Protein AF-A0AA91EHA7-F1 (afdb_monomer)

Mean predicted aligned error: 13.98 Å

Radius of gyration: 26.9 Å; Cα contacts (8 Å, |Δi|>4): 39; chains: 1; bounding box: 54×23×78 Å

Solvent-accessible surface area (backbone atoms only — not comparable to full-atom values): 7317 Å² total; per-residue (Å²): 144,79,61,87,81,44,99,66,72,58,66,68,61,52,48,55,51,51,53,52,52,52,52,53,51,54,52,49,51,54,52,51,52,51,50,55,51,50,24,65,73,70,76,48,59,89,69,29,85,93,36,68,70,56,24,53,53,50,51,53,50,52,53,51,51,52,53,52,49,56,52,50,53,52,49,52,54,52,52,51,52,52,53,50,54,52,52,51,51,51,50,51,52,55,52,52,74,71,61,23,75,39,73,42,101,83,77,49,75,45,77,52,83,73,89,78,86,77,86,77,82,131

pLDDT: mean 76.2, std 18.35, range [37.97, 95.44]

Sequence (122 aa):
MSQLGRPQINPVSLQIISDTKSRLLSTLGYYDEIRTKEERRLGLVAPYEGHAAFSRTWKSIIERVASSNALNEHIATLLNMHLKKNNDLKKMMNQVGGISATYGQDGTSRDAASGKIYNISI

Organism: NCBI:txid1354268

Secondary structure (DSSP, 8-state):
--STTSSS--HHHHHHHHHHHHHHHHHHHHHHHHHHHHHHHHT--TT-TT-HHHHHHHHHHHHHHHHHHHHHHHHHHHHHHHHHHHHHHHHHHHHHHH--EEEPTTS-EEE-----------

Foldseek 3Di:
DPQLPDLDRDVVVVVVVVVVVVVVVVVVVVVVVVVVVVCVVVVHDPCRPVDPVSVVVSVVVVVVVVVVVVVVVVVVVSVVVSVVVVVVVVVVVVVLQVPQFDQDPVRDTDRDDDDDDDDDDD

InterPro domains:
  IPR036679 FlgN-like superfamily [SSF140566] (13-93)

Structure (mmCIF, N/CA/C/O backbone):
data_AF-A0AA91EHA7-F1
#
_entry.id   AF-A0AA91EHA7-F1
#
loop_
_atom_site.group_PDB
_atom_site.id
_atom_site.type_symbol
_atom_site.label_atom_id
_atom_site.label_alt_id
_atom_site.label_comp_id
_atom_site.label_asym_id
_atom_site.label_entity_id
_atom_site.label_seq_id
_atom_site.pdbx_PDB_ins_code
_atom_site.Cartn_x
_atom_site.Cartn_y
_atom_site.Cartn_z
_atom_site.occupancy
_atom_site.B_iso_or_equiv
_atom_site.auth_seq_id
_atom_site.auth_comp_id
_atom_site.auth_asym_id
_atom_site.auth_atom_id
_atom_site.pdbx_PDB_model_num
ATOM 1 N N . MET A 1 1 ? -4.069 -6.312 -15.223 1.00 41.12 1 MET A N 1
ATOM 2 C CA . MET A 1 1 ? -2.626 -6.235 -14.893 1.00 41.12 1 MET A CA 1
ATOM 3 C C . MET A 1 1 ? -1.747 -6.557 -16.117 1.00 41.12 1 MET A C 1
ATOM 5 O O . MET A 1 1 ? -0.990 -7.512 -16.079 1.00 41.12 1 MET A O 1
ATOM 9 N N . SER A 1 2 ? -1.816 -5.804 -17.224 1.00 53.75 2 SER A N 1
ATOM 10 C CA . SER A 1 2 ? -1.095 -6.194 -18.464 1.00 53.75 2 SER A CA 1
ATOM 11 C C . SER A 1 2 ? -0.513 -5.029 -19.282 1.00 53.75 2 SER A C 1
ATOM 13 O O . SER A 1 2 ? -0.304 -5.148 -20.486 1.00 53.75 2 SER A O 1
ATOM 15 N N . GLN A 1 3 ? -0.228 -3.896 -18.633 1.00 46.84 3 GLN A N 1
ATOM 16 C CA . GLN A 1 3 ? 0.410 -2.732 -19.275 1.00 46.84 3 GLN A CA 1
ATOM 17 C C . GLN A 1 3 ? 1.918 -2.636 -18.970 1.00 46.84 3 GLN A C 1
ATOM 19 O O . GLN A 1 3 ? 2.662 -2.072 -19.760 1.00 46.84 3 GLN A O 1
ATOM 24 N N . LEU A 1 4 ? 2.383 -3.230 -17.862 1.00 49.66 4 LEU A N 1
ATOM 25 C CA . LEU A 1 4 ? 3.789 -3.190 -17.421 1.00 49.66 4 LEU A CA 1
ATOM 26 C C . LEU A 1 4 ? 4.689 -4.236 -18.103 1.00 49.66 4 LEU A C 1
ATOM 28 O O . LEU A 1 4 ? 5.903 -4.170 -17.976 1.00 49.66 4 LEU A O 1
ATOM 32 N N . GLY A 1 5 ? 4.108 -5.197 -18.828 1.00 49.34 5 GLY A N 1
ATOM 33 C CA . GLY A 1 5 ? 4.858 -6.190 -19.610 1.00 49.34 5 GLY A CA 1
ATOM 34 C C . GLY A 1 5 ? 5.151 -5.755 -21.049 1.00 49.34 5 GLY A C 1
ATOM 35 O O . GLY A 1 5 ? 5.699 -6.539 -21.816 1.00 49.34 5 GLY A O 1
ATOM 36 N N . ARG A 1 6 ? 4.743 -4.543 -21.448 1.00 51.31 6 ARG A N 1
ATOM 37 C CA . ARG A 1 6 ? 4.906 -4.056 -22.822 1.00 51.31 6 ARG A CA 1
ATOM 38 C C . ARG A 1 6 ? 6.236 -3.307 -22.979 1.00 51.31 6 ARG A C 1
ATOM 40 O O . ARG A 1 6 ? 6.636 -2.584 -22.067 1.00 51.31 6 ARG A O 1
ATOM 47 N N . PRO A 1 7 ? 6.905 -3.423 -24.140 1.00 53.34 7 PRO A N 1
ATOM 48 C CA . PRO A 1 7 ? 8.185 -2.759 -24.399 1.00 53.34 7 PRO A CA 1
ATOM 49 C C . PRO A 1 7 ? 8.112 -1.223 -24.332 1.00 53.34 7 PRO A C 1
ATOM 51 O O . PRO A 1 7 ? 9.135 -0.578 -24.106 1.00 53.34 7 PRO A O 1
ATOM 54 N N . GLN A 1 8 ? 6.917 -0.631 -24.446 1.00 54.97 8 GLN A N 1
ATOM 55 C CA . GLN A 1 8 ? 6.672 0.789 -24.197 1.00 54.97 8 GLN A CA 1
ATOM 56 C C . GLN A 1 8 ? 5.569 0.983 -23.150 1.00 54.97 8 GLN A C 1
ATOM 58 O O . GLN A 1 8 ? 4.438 0.526 -23.324 1.00 54.97 8 GLN A O 1
ATOM 63 N N . ILE A 1 9 ? 5.903 1.690 -22.068 1.00 61.72 9 ILE A N 1
ATOM 64 C CA . ILE A 1 9 ? 4.932 2.171 -21.081 1.00 61.72 9 ILE A CA 1
ATOM 65 C C . ILE A 1 9 ? 4.130 3.297 -21.733 1.00 61.72 9 ILE A C 1
ATOM 67 O O . ILE A 1 9 ? 4.717 4.260 -22.220 1.00 61.72 9 ILE A O 1
ATOM 71 N N . ASN A 1 10 ? 2.799 3.206 -21.713 1.00 66.31 10 ASN A N 1
ATOM 72 C CA . ASN A 1 10 ? 1.940 4.317 -22.110 1.00 66.31 10 ASN A CA 1
ATOM 73 C C . ASN A 1 10 ? 1.967 5.396 -21.002 1.00 66.31 10 ASN A C 1
ATOM 75 O O . ASN A 1 10 ? 1.430 5.150 -19.915 1.00 66.31 10 ASN A O 1
ATOM 79 N N . PRO A 1 11 ? 2.574 6.576 -21.239 1.00 66.38 11 PRO A N 1
ATOM 80 C CA . PRO A 1 11 ? 2.770 7.588 -20.198 1.00 66.38 11 PRO A CA 1
ATOM 81 C C . PRO A 1 11 ? 1.446 8.168 -19.684 1.00 66.38 11 PRO A C 1
ATOM 83 O O . PRO A 1 11 ? 1.313 8.423 -18.490 1.00 66.38 11 PRO A O 1
ATOM 86 N N . VAL A 1 12 ? 0.435 8.288 -20.550 1.00 66.88 12 VAL A N 1
ATOM 87 C CA . VAL A 1 12 ? -0.903 8.785 -20.186 1.00 66.88 12 VAL A CA 1
ATOM 88 C C . VAL A 1 12 ? -1.613 7.798 -19.259 1.00 66.88 12 VAL A C 1
ATOM 90 O O . VAL A 1 12 ? -2.212 8.187 -18.260 1.00 66.88 12 VAL A O 1
ATOM 93 N N . SER A 1 13 ? -1.499 6.499 -19.541 1.00 68.69 13 SER A N 1
ATOM 94 C CA . SER A 1 13 ? -2.077 5.460 -18.679 1.00 68.69 13 SER A CA 1
ATOM 95 C C . SER A 1 13 ? -1.398 5.410 -17.308 1.00 68.69 13 SER A C 1
ATOM 97 O O . SER A 1 13 ? -2.077 5.248 -16.295 1.00 68.69 13 SER A O 1
ATOM 99 N N . LEU A 1 14 ? -0.071 5.583 -17.255 1.00 77.25 14 LEU A N 1
ATOM 100 C CA . LEU A 1 14 ? 0.667 5.638 -15.990 1.00 77.25 14 LEU A CA 1
ATOM 101 C C . LEU A 1 14 ? 0.255 6.854 -15.151 1.00 77.25 14 LEU A C 1
ATOM 103 O O . LEU A 1 14 ? 0.084 6.727 -13.940 1.00 77.25 14 LEU A O 1
ATOM 107 N N . GLN A 1 15 ? 0.050 8.003 -15.795 1.00 77.81 15 GLN A N 1
ATOM 108 C CA . GLN A 1 15 ? -0.385 9.223 -15.124 1.00 77.81 15 GLN A CA 1
ATOM 109 C C . GLN A 1 15 ? -1.775 9.067 -14.495 1.00 77.81 15 GLN A C 1
ATOM 111 O O . GLN A 1 15 ? -1.929 9.317 -13.304 1.00 77.81 15 GLN A O 1
ATOM 116 N N . ILE A 1 16 ? -2.753 8.529 -15.232 1.00 77.25 16 ILE A N 1
ATOM 117 C CA . ILE A 1 16 ? -4.105 8.271 -14.701 1.00 77.25 16 ILE A CA 1
ATOM 118 C C . ILE A 1 16 ? -4.064 7.319 -13.493 1.00 77.25 16 ILE A C 1
ATOM 120 O O . ILE A 1 16 ? -4.754 7.532 -12.490 1.00 77.25 16 ILE A O 1
ATOM 124 N N . ILE A 1 17 ? -3.245 6.264 -13.565 1.00 77.94 17 ILE A N 1
ATOM 125 C CA . ILE A 1 17 ? -3.062 5.321 -12.451 1.00 77.94 17 ILE A CA 1
ATOM 126 C C . ILE A 1 17 ? -2.419 6.026 -11.246 1.00 77.94 17 ILE A C 1
ATOM 128 O O . ILE A 1 17 ? -2.846 5.804 -10.112 1.00 77.94 17 ILE A O 1
ATOM 132 N N . SER A 1 18 ? -1.432 6.895 -11.475 1.00 84.31 18 SER A N 1
ATOM 133 C CA . SER A 1 18 ? -0.770 7.680 -10.426 1.00 84.31 18 SER A CA 1
ATOM 134 C C . SER A 1 18 ? -1.728 8.653 -9.734 1.00 84.31 18 SER A C 1
ATOM 136 O O . SER A 1 18 ? -1.748 8.737 -8.502 1.00 84.31 18 SER A O 1
ATOM 138 N N . ASP A 1 19 ? -2.577 9.335 -10.499 1.00 81.06 19 ASP A N 1
ATOM 139 C CA . ASP A 1 19 ? -3.575 10.264 -9.963 1.00 81.06 19 ASP A CA 1
ATOM 140 C C . ASP A 1 19 ? -4.622 9.520 -9.126 1.00 81.06 19 ASP A C 1
ATOM 142 O O . ASP A 1 19 ? -4.980 9.940 -8.022 1.00 81.06 19 ASP A O 1
ATOM 146 N N . THR A 1 20 ? -5.064 8.358 -9.613 1.00 83.69 20 THR A N 1
ATOM 147 C CA . THR A 1 20 ? -5.999 7.486 -8.889 1.00 83.69 20 THR A CA 1
ATOM 148 C C . THR A 1 20 ? -5.389 6.996 -7.577 1.00 83.69 20 THR A C 1
ATOM 150 O O . THR A 1 20 ? -6.036 7.065 -6.530 1.00 83.69 20 THR A O 1
ATOM 153 N N . LYS A 1 21 ? -4.125 6.553 -7.602 1.00 87.19 21 LYS A N 1
ATOM 154 C CA . LYS A 1 21 ? -3.394 6.133 -6.400 1.00 87.19 21 LYS A CA 1
ATOM 155 C C . LYS A 1 21 ? -3.273 7.278 -5.395 1.00 87.19 21 LYS A C 1
ATOM 157 O O . LYS A 1 21 ? -3.512 7.061 -4.211 1.00 87.19 21 LYS A O 1
ATOM 162 N N . SER A 1 22 ? -2.954 8.484 -5.861 1.00 89.62 22 SER A N 1
ATOM 163 C CA . SER A 1 22 ? -2.838 9.672 -5.007 1.00 89.62 22 SER A CA 1
ATOM 164 C C . SER A 1 22 ? -4.153 9.977 -4.290 1.00 89.62 22 SER A C 1
ATOM 166 O O . SER A 1 22 ? -4.160 10.123 -3.072 1.00 89.62 22 SER A O 1
ATOM 168 N N . ARG A 1 23 ? -5.282 9.963 -5.013 1.00 90.19 23 ARG A N 1
ATOM 169 C CA . ARG A 1 23 ? -6.614 10.155 -4.411 1.00 90.19 23 ARG A CA 1
ATOM 170 C C . ARG A 1 23 ? -6.937 9.093 -3.360 1.00 90.19 23 ARG A C 1
ATOM 172 O O . ARG A 1 23 ? -7.362 9.444 -2.265 1.00 90.19 23 ARG A O 1
ATOM 179 N N . LEU A 1 24 ? -6.702 7.814 -3.666 1.00 90.88 24 LEU A N 1
ATOM 180 C CA . LEU A 1 24 ? -6.952 6.716 -2.724 1.00 90.88 24 LEU A CA 1
ATOM 181 C C . LEU A 1 24 ? -6.097 6.835 -1.457 1.00 90.88 24 LEU A C 1
ATOM 183 O O . LEU A 1 24 ? -6.602 6.590 -0.365 1.00 90.88 24 LEU A O 1
ATOM 187 N N . LEU A 1 25 ? -4.829 7.236 -1.584 1.00 92.38 25 LEU A N 1
ATOM 188 C CA . LEU A 1 25 ? -3.946 7.459 -0.436 1.00 92.38 25 LEU A CA 1
ATOM 189 C C . LEU A 1 25 ? -4.401 8.644 0.419 1.00 92.38 25 LEU A C 1
ATOM 191 O O . LEU A 1 25 ? -4.382 8.536 1.642 1.00 92.38 25 LEU A O 1
ATOM 195 N N . SER A 1 26 ? -4.864 9.738 -0.191 1.00 92.25 26 SER A N 1
ATOM 196 C CA . SER A 1 26 ? -5.448 10.860 0.554 1.00 92.25 26 SER A CA 1
ATOM 197 C C . SER A 1 26 ? -6.696 10.437 1.328 1.00 92.25 26 SER A C 1
ATOM 199 O O . SER A 1 26 ? -6.834 10.760 2.506 1.00 92.25 26 SER A O 1
ATOM 201 N N . THR A 1 27 ? -7.587 9.667 0.698 1.00 93.12 27 THR A N 1
ATOM 202 C CA . THR A 1 27 ? -8.771 9.118 1.369 1.00 93.12 27 THR A CA 1
ATOM 203 C C . THR A 1 27 ? -8.389 8.163 2.502 1.00 93.12 27 THR A C 1
ATOM 205 O O . THR A 1 27 ? -8.973 8.236 3.580 1.00 93.12 27 THR A O 1
ATOM 208 N N . LEU A 1 28 ? -7.391 7.299 2.296 1.00 92.12 28 LEU A N 1
ATOM 209 C CA . LEU A 1 28 ? -6.892 6.395 3.333 1.00 92.12 28 LEU A CA 1
ATOM 210 C C . LEU A 1 28 ? -6.317 7.169 4.527 1.00 92.12 28 LEU A C 1
ATOM 212 O O . LEU A 1 28 ? -6.642 6.842 5.664 1.00 92.12 28 LEU A O 1
ATOM 216 N N . GLY A 1 29 ? -5.525 8.215 4.270 1.00 93.38 29 GLY A N 1
ATOM 217 C CA . GLY A 1 29 ? -4.984 9.092 5.311 1.00 93.38 29 GLY A CA 1
ATOM 218 C C . GLY A 1 29 ? -6.085 9.765 6.132 1.00 93.38 29 GLY A C 1
ATOM 219 O O . GLY A 1 29 ? -6.037 9.742 7.357 1.00 93.38 29 GLY A O 1
ATOM 220 N N . TYR A 1 30 ? -7.137 10.264 5.476 1.00 95.44 30 TYR A N 1
ATOM 221 C CA . TYR A 1 30 ? -8.298 10.835 6.163 1.00 95.44 30 TYR A CA 1
ATOM 222 C C . TYR A 1 30 ? -8.987 9.831 7.103 1.00 95.44 30 TYR A C 1
ATOM 224 O O . TYR A 1 30 ? -9.294 10.157 8.252 1.00 95.44 30 TYR A O 1
ATOM 232 N N . TYR A 1 31 ? -9.205 8.592 6.651 1.00 94.00 31 TYR A N 1
ATOM 233 C CA . TYR A 1 31 ? -9.798 7.557 7.503 1.00 94.00 31 TYR A CA 1
ATOM 234 C C . TYR A 1 31 ? -8.876 7.126 8.647 1.00 94.00 31 TYR A C 1
ATOM 236 O O . TYR A 1 31 ? -9.370 6.849 9.741 1.00 94.00 31 TYR A O 1
ATOM 244 N N . ASP A 1 32 ? -7.560 7.097 8.437 1.00 93.44 32 ASP A N 1
ATOM 245 C CA . ASP A 1 32 ? -6.603 6.776 9.498 1.00 93.44 32 ASP A CA 1
ATOM 246 C C . ASP A 1 32 ? -6.532 7.875 10.574 1.00 93.44 32 ASP A C 1
ATOM 248 O O . ASP A 1 32 ? -6.457 7.582 11.772 1.00 93.44 32 ASP A O 1
ATOM 252 N N . GLU A 1 33 ? -6.667 9.144 10.183 1.00 95.06 33 GLU A N 1
ATOM 253 C CA . GLU A 1 33 ? -6.804 10.251 11.132 1.00 95.06 33 GLU A CA 1
ATOM 254 C C . GLU A 1 33 ? -8.072 10.129 11.980 1.00 95.06 33 GLU A C 1
ATOM 256 O O . GLU A 1 33 ? -8.021 10.330 13.196 1.00 95.06 33 GLU A O 1
ATOM 261 N N . ILE A 1 34 ? -9.211 9.797 11.357 1.00 95.38 34 ILE A N 1
ATOM 262 C CA . ILE A 1 34 ? -10.464 9.545 12.081 1.00 95.38 34 ILE A CA 1
ATOM 263 C C . ILE A 1 34 ? -10.274 8.378 13.048 1.00 95.38 34 ILE A C 1
ATOM 265 O O . ILE A 1 34 ? -10.572 8.524 14.232 1.00 95.38 34 ILE A O 1
ATOM 269 N N . ARG A 1 35 ? -9.722 7.253 12.577 1.00 94.31 35 ARG A N 1
ATOM 270 C CA . ARG A 1 35 ? -9.428 6.081 13.414 1.00 94.31 35 ARG A CA 1
ATOM 271 C C . ARG A 1 35 ? -8.605 6.478 14.640 1.00 94.31 35 ARG A C 1
ATOM 273 O O . ARG A 1 35 ? -9.001 6.168 15.756 1.00 94.31 35 ARG A O 1
ATOM 280 N N . THR A 1 36 ? -7.523 7.232 14.451 1.00 93.62 36 THR A N 1
ATOM 281 C CA . THR A 1 36 ? -6.628 7.672 15.536 1.00 93.62 36 THR A CA 1
ATOM 282 C C . THR A 1 36 ? -7.305 8.647 16.515 1.00 93.62 36 THR A C 1
ATOM 284 O O . THR A 1 36 ? -6.965 8.688 17.702 1.00 93.62 36 THR A O 1
ATOM 287 N N . LYS A 1 37 ? -8.253 9.470 16.047 1.00 95.19 37 LYS A N 1
ATOM 288 C CA . LYS A 1 37 ? -9.066 10.344 16.915 1.00 95.19 37 LYS A CA 1
ATOM 289 C C . LYS A 1 37 ? -10.037 9.524 17.766 1.00 95.19 37 LYS A C 1
ATOM 291 O O . LYS A 1 37 ? -10.128 9.756 18.970 1.00 95.19 37 LYS A O 1
ATOM 296 N N . GLU A 1 38 ? -10.703 8.543 17.165 1.00 92.81 38 GLU A N 1
ATOM 297 C CA . GLU A 1 38 ? -11.631 7.648 17.863 1.00 92.81 38 GLU A CA 1
ATOM 298 C C . GLU A 1 38 ? -10.916 6.729 18.861 1.00 92.81 38 GLU A C 1
ATOM 300 O O . GLU A 1 38 ? -11.398 6.543 19.975 1.00 92.81 38 GLU A O 1
ATOM 305 N N . GLU A 1 39 ? -9.729 6.229 18.513 1.00 93.56 39 GLU A N 1
ATOM 306 C CA . GLU A 1 39 ? -8.848 5.485 19.422 1.00 93.56 39 GLU A CA 1
ATOM 307 C C . GLU A 1 39 ? -8.542 6.275 20.691 1.00 93.56 39 GLU A C 1
ATOM 309 O O . GLU A 1 39 ? -8.761 5.789 21.802 1.00 93.56 39 GLU A O 1
ATOM 314 N N . ARG A 1 40 ? -8.122 7.536 20.531 1.00 92.44 40 ARG A N 1
ATOM 315 C CA . ARG A 1 40 ? -7.871 8.438 21.661 1.00 92.44 40 ARG A CA 1
ATOM 316 C C . ARG A 1 40 ? -9.128 8.699 22.485 1.00 92.44 40 ARG A C 1
ATOM 318 O O . ARG A 1 40 ? -9.046 8.715 23.708 1.00 92.44 40 ARG A O 1
ATOM 325 N N . ARG A 1 41 ? -10.281 8.884 21.836 1.00 93.75 41 ARG A N 1
ATOM 326 C CA . ARG A 1 41 ? -11.566 9.133 22.511 1.00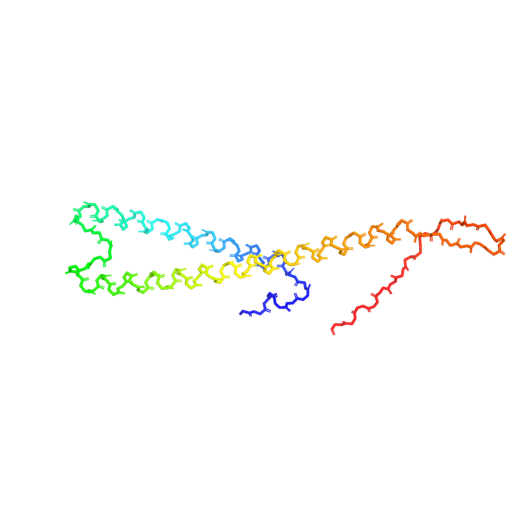 93.75 41 ARG A CA 1
ATOM 327 C C . ARG A 1 41 ? -12.037 7.933 23.335 1.00 93.75 41 ARG A C 1
ATOM 329 O O . ARG A 1 41 ? -12.608 8.122 24.403 1.00 93.75 41 ARG A O 1
ATOM 336 N N . LEU A 1 42 ? -11.829 6.720 22.829 1.00 90.75 42 LEU A N 1
ATOM 337 C CA . LEU A 1 42 ? -12.290 5.475 23.449 1.00 90.75 42 LEU A CA 1
ATOM 338 C C . LEU A 1 42 ? -11.233 4.820 24.352 1.00 90.75 42 LEU A C 1
ATOM 340 O O . LEU A 1 42 ? -11.535 3.819 24.994 1.00 90.75 42 LEU A O 1
ATOM 344 N N . GLY A 1 43 ? -10.008 5.356 24.398 1.00 90.31 43 GLY A N 1
ATOM 345 C CA . GLY A 1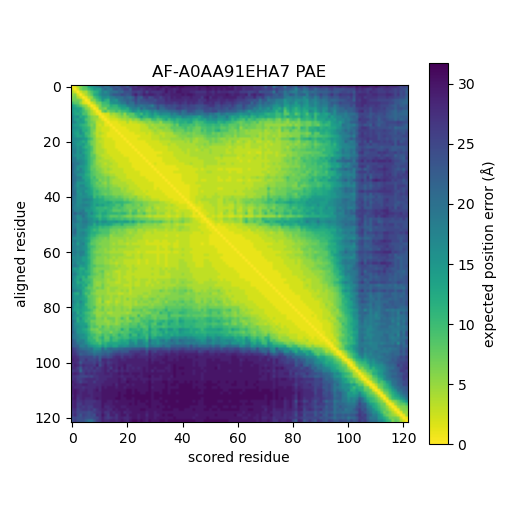 43 ? -8.889 4.736 25.113 1.00 90.31 43 GLY A CA 1
ATOM 346 C C . GLY A 1 43 ? -8.490 3.376 24.531 1.00 90.31 43 GLY A C 1
ATOM 347 O O . GLY A 1 43 ? -7.963 2.527 25.244 1.00 90.31 43 GLY A O 1
ATOM 348 N N . LEU A 1 44 ? -8.778 3.152 23.247 1.00 89.44 44 LEU A N 1
ATOM 349 C CA . LEU A 1 44 ? -8.483 1.913 22.536 1.00 89.44 44 LEU A CA 1
ATOM 350 C C . LEU A 1 44 ? -7.257 2.103 21.655 1.00 89.44 44 LEU A C 1
ATOM 352 O O . LEU A 1 44 ? -7.061 3.164 21.072 1.00 89.44 44 LEU A O 1
ATOM 356 N N . VAL A 1 45 ? -6.461 1.049 21.515 1.00 91.00 45 VAL A N 1
ATOM 357 C CA . VAL A 1 45 ? -5.284 1.054 20.649 1.00 91.00 45 VAL A CA 1
ATOM 358 C C . VAL A 1 45 ? -5.234 -0.233 19.837 1.00 91.00 45 VAL A C 1
ATOM 360 O O . VAL A 1 45 ? -5.463 -1.330 20.362 1.00 91.00 45 VAL A O 1
ATOM 363 N N . ALA A 1 46 ? -4.968 -0.109 18.538 1.00 87.94 46 ALA A N 1
ATOM 364 C CA . ALA A 1 46 ? -4.633 -1.249 17.698 1.00 87.94 46 ALA A CA 1
ATOM 365 C C . ALA A 1 46 ? -3.441 -2.019 18.318 1.00 87.94 46 ALA A C 1
ATOM 367 O O . ALA A 1 46 ? -2.491 -1.382 18.771 1.00 87.94 46 ALA A O 1
ATOM 368 N N . PRO A 1 47 ? -3.455 -3.367 18.371 1.00 89.12 47 PRO A N 1
ATOM 369 C CA . PRO A 1 47 ? -4.265 -4.299 17.579 1.00 89.12 47 PRO A CA 1
ATOM 370 C C . PRO A 1 47 ? -5.619 -4.708 18.198 1.00 89.12 47 PRO A C 1
ATOM 372 O O . PRO A 1 47 ? -6.206 -5.705 17.770 1.00 89.12 47 PRO A O 1
ATOM 375 N N . TYR A 1 48 ? -6.138 -3.942 19.165 1.00 91.88 48 TYR A N 1
ATOM 376 C CA . TYR A 1 48 ? -7.456 -4.133 19.783 1.00 91.88 48 TYR A CA 1
ATOM 377 C C . TYR A 1 48 ? -7.654 -5.518 20.424 1.00 91.88 48 TYR A C 1
ATOM 379 O O . TYR A 1 48 ? -8.689 -6.152 20.220 1.00 91.88 48 TYR A O 1
ATOM 387 N N . GLU A 1 49 ? -6.680 -6.003 21.200 1.00 84.12 49 GLU A N 1
ATOM 388 C CA . GLU A 1 49 ? -6.677 -7.376 21.746 1.00 84.12 49 GLU A CA 1
ATOM 389 C C . GLU A 1 49 ? -7.925 -7.724 22.580 1.00 84.12 49 GLU A C 1
ATOM 391 O O . GLU A 1 49 ? -8.399 -8.856 22.543 1.00 84.12 49 GLU A O 1
ATOM 396 N N . GLY A 1 50 ? -8.525 -6.737 23.254 1.00 86.31 50 GLY A N 1
ATOM 397 C CA . GLY A 1 50 ? -9.774 -6.904 24.009 1.00 86.31 50 GLY A CA 1
ATOM 398 C C . GLY A 1 50 ? -11.053 -6.968 23.158 1.00 86.31 50 GLY A C 1
ATOM 399 O O . GLY A 1 50 ? -12.122 -7.274 23.679 1.00 86.31 50 GLY A O 1
ATOM 400 N N . HIS A 1 51 ? -10.974 -6.696 21.850 1.00 91.00 51 HIS A N 1
ATOM 401 C CA . HIS A 1 51 ? -12.124 -6.635 20.946 1.00 91.00 51 HIS A CA 1
ATOM 402 C C . HIS A 1 51 ? -11.901 -7.503 19.706 1.00 91.00 51 HIS A C 1
ATOM 404 O O . HIS A 1 51 ? -11.441 -7.040 18.662 1.00 91.00 51 HIS A O 1
ATOM 410 N N . ALA A 1 52 ? -12.317 -8.769 19.788 1.00 90.25 52 ALA A N 1
ATOM 411 C CA . ALA A 1 52 ? -12.070 -9.770 18.747 1.00 90.25 52 ALA A CA 1
ATOM 412 C C . ALA A 1 52 ? -12.549 -9.356 17.339 1.00 90.25 52 ALA A C 1
ATOM 414 O O . ALA A 1 52 ? -11.905 -9.690 16.346 1.00 90.25 52 ALA A O 1
ATOM 415 N N . ALA A 1 53 ? -13.663 -8.623 17.227 1.00 91.81 53 ALA A N 1
ATOM 416 C CA . ALA A 1 53 ? -14.143 -8.122 15.938 1.00 91.81 53 ALA A CA 1
ATOM 417 C C . ALA A 1 53 ? -13.193 -7.074 15.333 1.00 91.81 53 ALA A C 1
ATOM 419 O O . ALA A 1 53 ? -12.819 -7.191 14.167 1.00 91.81 53 ALA A O 1
ATOM 420 N N . PHE A 1 54 ? -12.757 -6.094 16.128 1.00 91.19 54 PHE A N 1
ATOM 421 C CA . PHE A 1 54 ? -11.834 -5.051 15.679 1.00 91.19 54 PHE A CA 1
ATOM 422 C C . PHE A 1 54 ? -10.444 -5.605 15.397 1.00 91.19 54 PHE A C 1
ATOM 424 O O . PHE A 1 54 ? -9.859 -5.260 14.376 1.00 91.19 54 PHE A O 1
ATOM 431 N N . SER A 1 55 ? -9.957 -6.523 16.230 1.00 93.12 55 SER A N 1
ATOM 432 C CA . SER A 1 55 ? -8.670 -7.182 16.016 1.00 93.12 55 SER A CA 1
ATOM 433 C C . SER A 1 55 ? -8.627 -7.950 14.688 1.00 93.12 55 SER A C 1
ATOM 435 O O . SER A 1 55 ? -7.684 -7.799 13.910 1.00 93.12 55 SER A O 1
ATOM 437 N N . ARG A 1 56 ? -9.690 -8.702 14.350 1.00 93.62 56 ARG A N 1
ATOM 438 C CA . ARG A 1 56 ? -9.794 -9.397 13.051 1.00 93.62 56 ARG A CA 1
ATOM 439 C C . ARG A 1 56 ? -9.794 -8.431 11.868 1.00 93.62 56 ARG A C 1
ATOM 441 O O . ARG A 1 56 ? -9.064 -8.651 10.903 1.00 93.62 56 ARG A O 1
ATOM 448 N N . THR A 1 57 ? -10.595 -7.369 11.937 1.00 93.06 57 THR A N 1
ATOM 449 C CA . THR A 1 57 ? -10.653 -6.360 10.870 1.00 93.06 57 THR A CA 1
ATOM 450 C C . THR A 1 57 ? -9.309 -5.657 10.709 1.00 93.06 57 THR A C 1
ATOM 452 O O . THR A 1 57 ? -8.819 -5.529 9.590 1.00 93.06 57 THR A O 1
ATOM 455 N N . TRP A 1 58 ? -8.675 -5.270 11.817 1.00 94.50 58 TRP A N 1
ATOM 456 C CA . TRP A 1 58 ? -7.357 -4.644 11.824 1.00 94.50 58 TRP A CA 1
ATOM 457 C C . TRP A 1 58 ? -6.297 -5.539 11.188 1.00 94.50 58 TRP A C 1
ATOM 459 O O . TRP A 1 58 ? -5.564 -5.096 10.306 1.00 94.50 58 TRP A O 1
ATOM 469 N N . LYS A 1 59 ? -6.272 -6.823 11.555 1.00 94.31 59 LYS A N 1
ATOM 470 C CA . LYS A 1 59 ? -5.371 -7.801 10.944 1.00 94.31 59 LYS A CA 1
ATOM 471 C C . LYS A 1 59 ? -5.551 -7.865 9.425 1.00 94.31 59 LYS A C 1
ATOM 473 O O . LYS A 1 59 ? -4.568 -7.771 8.697 1.00 94.31 59 LYS A O 1
ATOM 478 N N . SER A 1 60 ? -6.794 -7.932 8.939 1.00 94.38 60 SER A N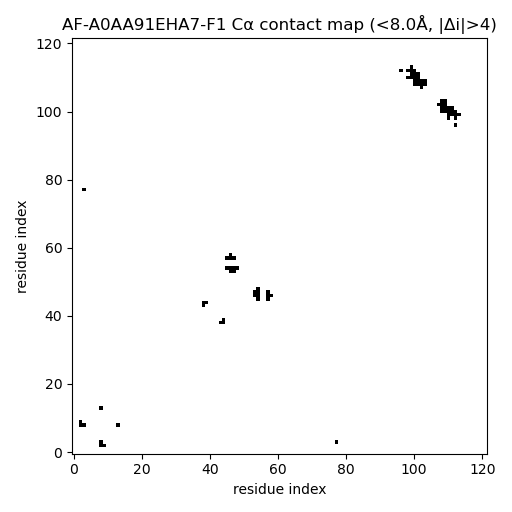 1
ATOM 479 C CA . SER A 1 60 ? -7.064 -7.945 7.494 1.00 94.38 60 SER A CA 1
ATOM 480 C C . SER A 1 60 ? -6.620 -6.654 6.795 1.00 94.38 60 SER A C 1
ATOM 482 O O . SER A 1 60 ? -6.104 -6.705 5.677 1.00 94.38 60 SER A O 1
ATOM 484 N N . ILE A 1 61 ? -6.790 -5.495 7.441 1.00 93.50 61 ILE A N 1
ATOM 485 C CA . ILE A 1 61 ? -6.305 -4.209 6.920 1.00 93.50 61 ILE A CA 1
ATOM 486 C C . ILE A 1 61 ? -4.781 -4.245 6.776 1.00 93.50 61 ILE A C 1
ATOM 488 O O . ILE A 1 61 ? -4.272 -3.957 5.694 1.00 93.50 61 ILE A O 1
ATOM 492 N N . ILE A 1 62 ? -4.060 -4.650 7.823 1.00 94.44 62 ILE A N 1
ATOM 493 C CA . ILE A 1 62 ? -2.593 -4.714 7.815 1.00 94.44 62 ILE A CA 1
ATOM 494 C C . ILE A 1 62 ? -2.075 -5.691 6.755 1.00 94.44 62 ILE A C 1
ATOM 496 O O . ILE A 1 62 ? -1.156 -5.348 6.014 1.00 94.44 62 ILE A O 1
ATOM 500 N N . GLU A 1 63 ? -2.693 -6.863 6.610 1.00 95.38 63 GLU A N 1
ATOM 501 C CA . GLU A 1 63 ? -2.336 -7.832 5.564 1.00 95.38 63 GLU A CA 1
ATOM 502 C C . GLU A 1 63 ? -2.496 -7.241 4.153 1.00 95.38 63 GLU A C 1
ATOM 504 O O . GLU A 1 63 ? -1.609 -7.374 3.304 1.00 95.38 63 GLU A O 1
ATOM 509 N N . ARG A 1 64 ? -3.603 -6.530 3.898 1.00 94.06 64 ARG A N 1
ATOM 510 C CA . ARG A 1 64 ? -3.850 -5.864 2.608 1.00 94.06 64 ARG A CA 1
ATOM 511 C C . ARG A 1 64 ? -2.868 -4.727 2.349 1.00 94.06 64 ARG A C 1
ATOM 513 O O . ARG A 1 64 ? -2.399 -4.582 1.221 1.00 94.06 64 ARG A O 1
ATOM 520 N N . VAL A 1 65 ? -2.544 -3.937 3.372 1.00 92.50 65 VAL A N 1
ATOM 521 C CA . VAL A 1 65 ? -1.553 -2.856 3.277 1.00 92.50 65 VAL A CA 1
ATOM 522 C C . VAL A 1 65 ? -0.172 -3.427 2.969 1.00 92.50 65 VAL A C 1
ATOM 524 O O . VAL A 1 65 ? 0.481 -2.944 2.047 1.00 92.50 65 VAL A O 1
ATOM 527 N N . ALA A 1 66 ? 0.242 -4.493 3.658 1.00 92.44 66 ALA A N 1
ATOM 528 C CA . ALA A 1 66 ? 1.521 -5.155 3.416 1.00 92.44 66 ALA A CA 1
ATOM 529 C C . ALA A 1 66 ? 1.621 -5.698 1.981 1.00 92.44 66 ALA A C 1
ATOM 531 O O . ALA A 1 66 ? 2.602 -5.436 1.284 1.00 92.44 66 ALA A O 1
ATOM 532 N N . SER A 1 67 ? 0.578 -6.384 1.501 1.00 93.56 67 SER A N 1
ATOM 533 C CA . SER A 1 67 ? 0.521 -6.878 0.119 1.00 93.56 67 SER A CA 1
ATOM 534 C C . SER A 1 67 ? 0.572 -5.739 -0.909 1.00 93.56 67 SER A C 1
ATOM 536 O O . SER A 1 67 ? 1.324 -5.811 -1.882 1.00 93.56 67 SER A O 1
ATOM 538 N N . SER A 1 68 ? -0.176 -4.657 -0.674 1.00 89.75 68 SER A N 1
ATOM 539 C CA . SER A 1 68 ? -0.167 -3.467 -1.533 1.00 89.75 68 SER A CA 1
ATOM 540 C C . SER A 1 68 ? 1.206 -2.787 -1.566 1.00 89.75 68 SER A C 1
ATOM 542 O O . SER A 1 68 ? 1.671 -2.387 -2.634 1.00 89.75 68 SER A O 1
ATOM 544 N N . ASN A 1 69 ? 1.897 -2.707 -0.424 1.00 89.81 69 ASN A N 1
ATOM 545 C CA . ASN A 1 69 ? 3.240 -2.142 -0.358 1.00 89.81 69 ASN A CA 1
ATOM 546 C C . ASN A 1 69 ? 4.259 -2.992 -1.132 1.00 89.81 69 ASN A C 1
ATOM 548 O O . ASN A 1 69 ? 5.017 -2.447 -1.929 1.00 89.81 69 ASN A O 1
ATOM 552 N N . ALA A 1 70 ? 4.214 -4.320 -0.993 1.00 91.31 70 ALA A N 1
ATOM 553 C CA . ALA A 1 70 ? 5.079 -5.222 -1.757 1.00 91.31 70 ALA A CA 1
ATOM 554 C C . ALA A 1 70 ? 4.861 -5.086 -3.279 1.00 91.31 70 ALA A C 1
ATOM 556 O O . ALA A 1 70 ? 5.815 -5.026 -4.058 1.00 91.31 70 ALA A O 1
ATOM 557 N N . LEU A 1 71 ? 3.602 -4.965 -3.720 1.00 87.44 71 LEU A N 1
ATOM 558 C CA . LEU A 1 71 ? 3.284 -4.683 -5.124 1.00 87.44 71 LEU A CA 1
ATOM 559 C C . LEU A 1 71 ? 3.828 -3.321 -5.570 1.00 87.44 71 LEU A C 1
ATOM 561 O O . LEU A 1 71 ? 4.341 -3.191 -6.681 1.00 87.44 71 LEU A O 1
ATOM 565 N N . ASN A 1 72 ? 3.730 -2.305 -4.714 1.00 86.25 72 ASN A N 1
ATOM 566 C CA . ASN A 1 72 ? 4.251 -0.977 -5.003 1.00 86.25 72 ASN A CA 1
ATOM 567 C C . ASN A 1 72 ? 5.781 -0.967 -5.154 1.00 86.25 72 ASN A C 1
ATOM 569 O O . ASN A 1 72 ? 6.295 -0.345 -6.084 1.00 86.25 72 ASN A O 1
ATOM 573 N N . GLU A 1 73 ? 6.500 -1.676 -4.286 1.00 87.00 73 GLU A N 1
ATOM 574 C CA . GLU A 1 73 ? 7.952 -1.848 -4.386 1.00 87.00 73 GLU A CA 1
ATOM 575 C C . GLU A 1 73 ? 8.340 -2.529 -5.702 1.00 87.00 73 GLU A C 1
ATOM 577 O O . GLU A 1 73 ? 9.218 -2.045 -6.418 1.00 87.00 73 GLU A O 1
ATOM 582 N N . HIS A 1 74 ? 7.616 -3.581 -6.090 1.00 84.19 74 HIS A N 1
ATOM 583 C CA . HIS A 1 74 ? 7.841 -4.258 -7.365 1.00 84.19 74 HIS A CA 1
ATOM 584 C C . HIS A 1 74 ? 7.633 -3.329 -8.575 1.00 84.19 74 HIS A C 1
ATOM 586 O O . HIS A 1 74 ? 8.452 -3.303 -9.498 1.00 84.19 74 HIS A O 1
ATOM 592 N N . ILE A 1 75 ? 6.568 -2.518 -8.565 1.00 8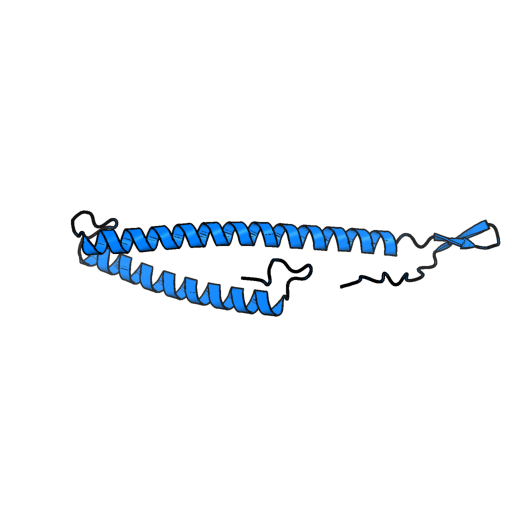5.81 75 ILE A N 1
ATOM 593 C CA . ILE A 1 75 ? 6.311 -1.521 -9.616 1.00 85.81 75 ILE A CA 1
ATOM 594 C C . ILE A 1 75 ? 7.450 -0.496 -9.681 1.00 85.81 75 ILE A C 1
ATOM 596 O O . ILE A 1 75 ? 7.892 -0.151 -10.778 1.00 85.81 75 ILE A O 1
ATOM 600 N N . ALA A 1 76 ? 7.965 -0.038 -8.537 1.00 81.81 76 ALA A N 1
ATOM 601 C CA . ALA A 1 76 ? 9.098 0.884 -8.497 1.00 81.81 76 ALA A CA 1
ATOM 602 C C . ALA A 1 76 ? 10.358 0.273 -9.138 1.00 81.81 76 ALA A C 1
ATOM 604 O O . ALA A 1 76 ? 11.034 0.934 -9.930 1.00 81.81 76 ALA A O 1
ATOM 605 N N . THR A 1 77 ? 10.646 -1.007 -8.878 1.00 86.94 77 THR A N 1
ATOM 606 C CA . THR A 1 77 ? 11.748 -1.728 -9.535 1.00 86.94 77 THR A CA 1
ATOM 607 C C . THR A 1 77 ? 11.578 -1.777 -11.054 1.00 86.94 77 THR A C 1
ATOM 609 O O . THR A 1 77 ? 12.529 -1.497 -11.790 1.00 86.94 77 THR A O 1
ATOM 612 N N . LEU A 1 78 ? 10.374 -2.094 -11.542 1.00 84.81 78 LEU A N 1
ATOM 613 C CA . LEU A 1 78 ? 10.086 -2.122 -12.978 1.00 84.81 78 LEU A CA 1
ATOM 614 C C . LEU A 1 78 ? 10.278 -0.742 -13.616 1.00 8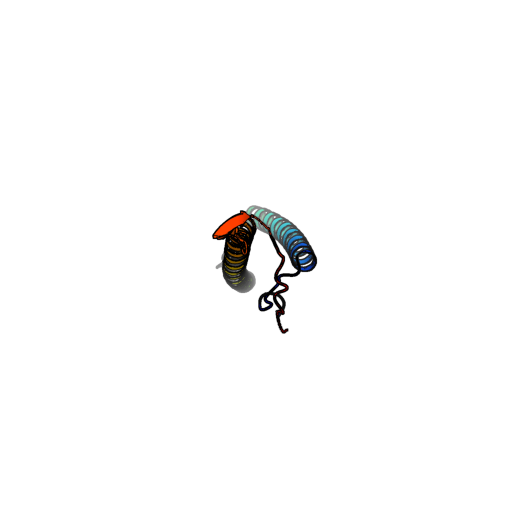4.81 78 LEU A C 1
ATOM 616 O O . LEU A 1 78 ? 10.951 -0.629 -14.641 1.00 84.81 78 LEU A O 1
ATOM 620 N N . LEU A 1 79 ? 9.755 0.318 -12.995 1.00 83.75 79 LEU A N 1
ATOM 621 C CA . LEU A 1 79 ? 9.927 1.691 -13.478 1.00 83.75 79 LEU A CA 1
ATOM 622 C C . LEU A 1 79 ? 11.408 2.075 -13.576 1.00 83.75 79 LEU A C 1
ATOM 624 O O . LEU A 1 79 ? 11.835 2.596 -14.607 1.00 83.75 79 LEU A O 1
ATOM 628 N N . ASN A 1 80 ? 12.212 1.738 -12.566 1.00 83.69 80 ASN A N 1
ATOM 629 C CA . ASN A 1 80 ? 13.657 1.965 -12.593 1.00 83.69 80 ASN A CA 1
A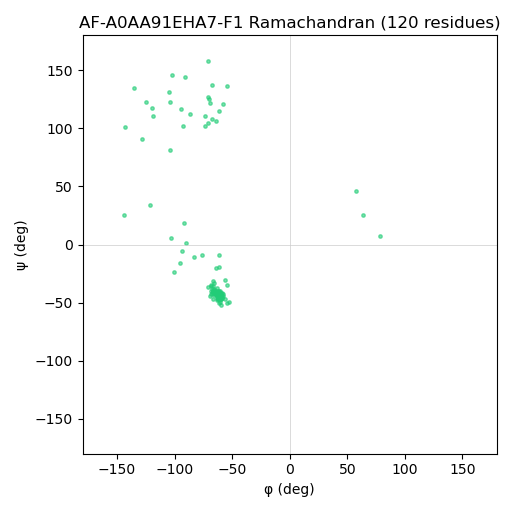TOM 630 C C . ASN A 1 80 ? 14.345 1.214 -13.744 1.00 83.69 80 ASN A C 1
ATOM 632 O O . ASN A 1 80 ? 15.212 1.775 -14.418 1.00 83.69 80 ASN A O 1
ATOM 636 N N . MET A 1 81 ? 13.937 -0.029 -14.026 1.00 83.31 81 MET A N 1
ATOM 637 C CA . MET A 1 81 ? 14.446 -0.786 -15.174 1.00 83.31 81 MET A CA 1
ATOM 638 C C . MET A 1 81 ? 14.108 -0.095 -16.503 1.00 83.31 81 MET A C 1
ATOM 640 O O . ME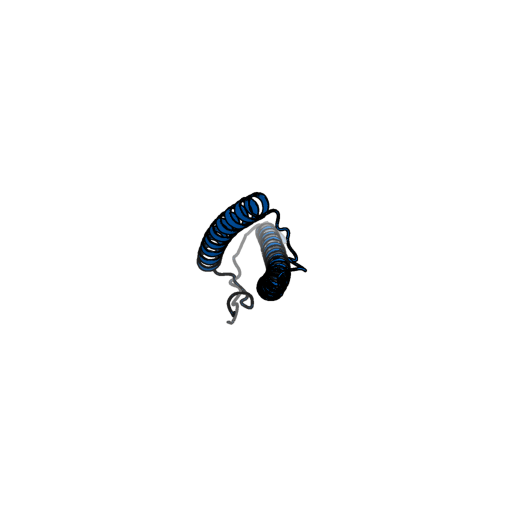T A 1 81 ? 14.974 0.021 -17.373 1.00 83.31 81 MET A O 1
ATOM 644 N N . HIS A 1 82 ? 12.870 0.377 -16.669 1.00 82.50 82 HIS A N 1
ATOM 645 C CA . HIS A 1 82 ? 12.448 1.087 -17.877 1.00 82.50 82 HIS A CA 1
ATOM 646 C C . HIS A 1 82 ? 13.188 2.418 -18.052 1.00 82.50 82 HIS A C 1
ATOM 648 O O . HIS A 1 82 ? 13.633 2.717 -19.160 1.00 82.50 82 HIS A O 1
ATOM 654 N N . LEU A 1 83 ? 13.386 3.181 -16.972 1.00 83.81 83 LEU A N 1
ATOM 655 C CA . LEU A 1 83 ? 14.175 4.417 -16.990 1.00 83.81 83 LEU A CA 1
ATOM 656 C C . LEU A 1 83 ? 15.628 4.151 -17.395 1.00 83.81 83 LEU A C 1
ATOM 658 O O . LEU A 1 83 ? 16.162 4.853 -18.254 1.00 83.81 83 LEU A O 1
ATOM 662 N N . LYS A 1 84 ? 16.250 3.103 -16.839 1.00 85.56 84 LYS A N 1
ATOM 663 C CA . LYS A 1 84 ? 17.611 2.694 -17.208 1.00 85.56 84 LYS A CA 1
ATOM 664 C C . LYS A 1 84 ? 17.708 2.349 -18.696 1.00 85.56 84 LYS A C 1
ATOM 666 O O . LYS A 1 84 ? 18.521 2.941 -19.396 1.00 85.56 84 LYS A O 1
ATOM 671 N N . LYS A 1 85 ? 16.822 1.480 -19.198 1.00 82.38 85 LYS A N 1
ATOM 672 C CA . LYS A 1 85 ? 16.776 1.103 -20.623 1.00 82.38 85 LYS A CA 1
ATOM 673 C C . LYS A 1 85 ? 16.570 2.314 -21.536 1.00 82.38 85 LYS A C 1
ATOM 675 O O . LYS A 1 85 ? 17.230 2.421 -22.563 1.00 82.38 85 LYS A O 1
ATOM 680 N N . ASN A 1 86 ? 15.684 3.242 -21.167 1.00 82.38 86 ASN A N 1
ATOM 681 C CA . ASN A 1 86 ? 15.449 4.459 -21.945 1.00 82.38 86 ASN A CA 1
ATOM 682 C C . ASN A 1 86 ? 16.700 5.353 -22.001 1.00 82.38 86 ASN A C 1
ATOM 684 O O . ASN A 1 86 ? 17.045 5.863 -23.064 1.00 82.38 86 ASN A O 1
ATOM 688 N N . ASN A 1 87 ? 17.403 5.504 -20.876 1.00 85.00 87 ASN A N 1
ATOM 689 C CA . ASN A 1 87 ? 18.647 6.268 -20.815 1.00 85.00 87 ASN A CA 1
ATOM 690 C C . ASN A 1 87 ? 19.771 5.612 -21.625 1.00 85.00 87 ASN A C 1
ATOM 692 O O . ASN A 1 87 ? 20.505 6.317 -22.315 1.00 85.00 87 ASN A O 1
ATOM 696 N N . ASP A 1 88 ? 19.889 4.286 -21.584 1.00 84.56 88 ASP A N 1
ATOM 697 C CA . ASP A 1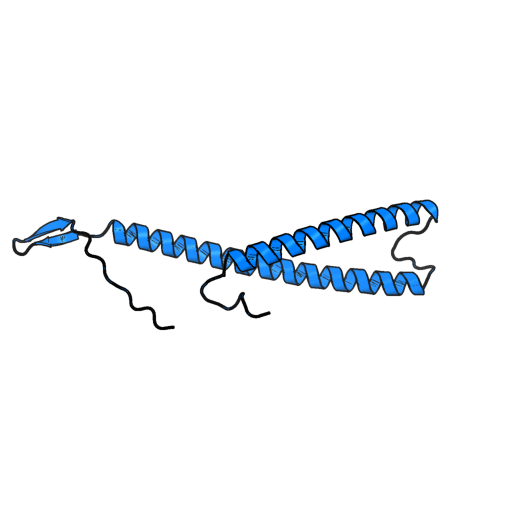 88 ? 20.885 3.550 -22.367 1.00 84.56 88 ASP A CA 1
ATOM 698 C C . ASP A 1 88 ? 20.610 3.682 -23.875 1.00 84.56 88 ASP A C 1
ATOM 700 O O . ASP A 1 88 ? 21.523 3.992 -24.640 1.00 84.56 88 ASP A O 1
ATOM 704 N N . LEU A 1 89 ? 19.344 3.579 -24.299 1.00 83.50 89 LEU A N 1
ATOM 705 C CA . LEU A 1 89 ? 18.937 3.829 -25.687 1.00 83.50 89 LEU A CA 1
ATOM 706 C C . LEU A 1 89 ? 19.245 5.263 -26.135 1.00 83.50 89 LEU A C 1
ATOM 708 O O . LEU A 1 89 ? 19.785 5.462 -27.221 1.00 83.50 89 LEU A O 1
ATOM 712 N N . LYS A 1 90 ? 18.960 6.267 -25.295 1.00 83.50 90 LYS A N 1
ATOM 713 C CA . LYS A 1 90 ? 19.320 7.666 -25.581 1.00 83.50 90 LYS A CA 1
ATOM 714 C C . LYS A 1 90 ? 20.829 7.842 -25.744 1.00 83.50 90 LYS A C 1
ATOM 716 O O . LYS A 1 90 ? 21.259 8.537 -26.659 1.00 83.50 90 LYS A O 1
ATOM 721 N N . LYS A 1 91 ? 21.640 7.202 -24.894 1.00 84.38 91 LYS A N 1
ATOM 722 C CA . LYS A 1 91 ? 23.107 7.238 -25.007 1.00 84.38 91 LYS A CA 1
ATOM 723 C C . LYS A 1 91 ? 23.587 6.615 -26.315 1.00 84.38 91 LYS A C 1
ATOM 725 O O . LYS A 1 91 ? 24.386 7.242 -27.000 1.00 84.38 91 LYS A O 1
ATOM 730 N N . MET A 1 92 ? 23.072 5.441 -26.683 1.00 77.62 92 MET A N 1
ATOM 731 C CA . MET A 1 92 ? 23.403 4.792 -27.957 1.00 77.62 92 MET A CA 1
ATOM 732 C C . MET A 1 92 ? 23.000 5.661 -29.154 1.00 77.62 92 MET A C 1
ATOM 734 O O . MET A 1 92 ? 23.791 5.836 -30.076 1.00 77.62 92 MET A O 1
ATOM 738 N N . MET A 1 93 ? 21.807 6.264 -29.127 1.00 76.44 93 MET A N 1
ATOM 739 C CA . MET A 1 93 ? 21.349 7.154 -30.197 1.00 76.44 93 MET A CA 1
ATOM 740 C C . MET A 1 93 ? 22.228 8.407 -30.319 1.00 76.44 93 MET A C 1
ATOM 742 O O . MET A 1 93 ? 22.588 8.787 -31.430 1.00 76.44 93 MET A O 1
ATOM 746 N N . ASN A 1 94 ? 22.645 9.003 -29.198 1.00 75.12 94 ASN A N 1
ATOM 747 C CA . ASN A 1 94 ? 23.572 10.138 -29.193 1.00 75.12 94 ASN A CA 1
ATOM 748 C C . ASN A 1 94 ? 24.977 9.751 -29.691 1.00 75.12 94 ASN A C 1
ATOM 750 O O . ASN A 1 94 ? 25.622 10.542 -30.370 1.00 75.12 94 ASN A O 1
ATOM 754 N N . GLN A 1 95 ? 25.449 8.540 -29.380 1.00 69.81 95 GLN A N 1
ATOM 755 C CA . GLN A 1 95 ? 26.733 8.023 -29.868 1.00 69.81 95 GLN A CA 1
ATOM 756 C C . GLN A 1 95 ? 26.707 7.761 -31.381 1.00 69.81 95 GLN A C 1
ATOM 758 O O . GLN A 1 95 ? 27.644 8.134 -32.076 1.00 69.81 95 GLN A O 1
ATOM 763 N N . VAL A 1 96 ? 25.625 7.186 -31.914 1.00 60.12 96 VAL A N 1
ATOM 764 C CA . VAL A 1 96 ? 25.464 6.947 -33.361 1.00 60.12 96 VAL A CA 1
ATOM 765 C C . VAL A 1 96 ? 25.248 8.254 -34.131 1.00 60.12 96 VAL A C 1
ATOM 767 O O . VAL A 1 96 ? 25.794 8.414 -35.217 1.00 60.12 96 VAL A O 1
ATOM 770 N N . GLY A 1 97 ? 24.531 9.224 -33.555 1.00 56.66 97 GLY A N 1
ATOM 771 C CA . GLY A 1 97 ? 24.383 10.565 -34.135 1.00 56.66 97 GLY A CA 1
ATOM 772 C C . GLY A 1 97 ? 25.696 11.355 -34.233 1.00 56.66 97 GLY A C 1
ATOM 773 O O . GLY A 1 97 ? 25.780 12.280 -35.033 1.00 56.66 97 GLY A O 1
ATOM 774 N N . GLY A 1 98 ? 26.719 10.980 -33.452 1.00 53.00 98 GLY A N 1
ATOM 775 C CA . GLY A 1 98 ? 28.072 11.542 -33.526 1.00 53.00 98 GLY A CA 1
ATOM 776 C C . GLY A 1 98 ? 29.061 10.739 -34.382 1.00 53.00 98 GLY A C 1
ATOM 777 O O . GLY A 1 98 ? 30.099 11.276 -34.750 1.00 53.00 98 GLY A O 1
ATOM 778 N N . ILE A 1 99 ? 28.766 9.477 -34.721 1.00 51.00 99 ILE A N 1
ATOM 779 C CA . ILE A 1 99 ? 29.617 8.628 -35.571 1.00 51.00 99 ILE A CA 1
ATOM 780 C C . ILE A 1 99 ? 28.972 8.563 -36.945 1.00 51.00 99 ILE A C 1
ATOM 782 O O . ILE A 1 99 ? 28.240 7.636 -37.283 1.00 51.00 99 ILE A O 1
ATOM 786 N N . SER A 1 100 ? 29.218 9.590 -37.740 1.00 52.91 100 SER A N 1
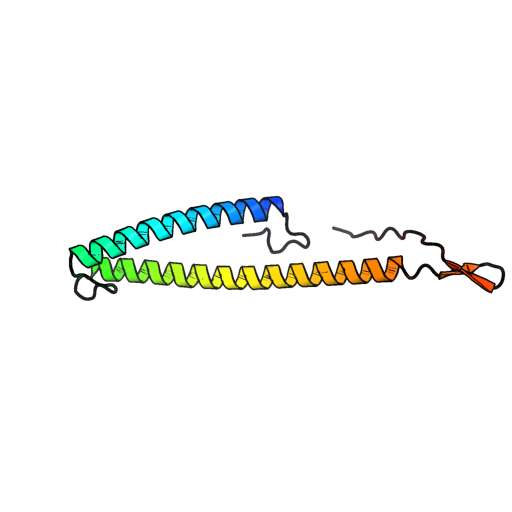ATOM 787 C CA . SER A 1 100 ? 28.824 9.602 -39.141 1.00 52.91 100 SER A CA 1
ATOM 788 C C . SER A 1 100 ? 30.024 9.797 -40.054 1.00 52.91 100 SER A C 1
ATOM 790 O O . SER A 1 100 ? 29.888 10.395 -41.108 1.00 52.91 100 SER A O 1
ATOM 792 N N . ALA A 1 101 ? 31.191 9.265 -39.698 1.00 55.25 101 ALA A N 1
ATOM 793 C CA . ALA A 1 101 ? 32.349 9.280 -40.582 1.00 55.25 101 ALA A CA 1
ATOM 794 C C . ALA A 1 101 ? 32.110 8.312 -41.751 1.00 55.25 101 ALA A C 1
ATOM 796 O O . ALA A 1 101 ? 32.184 7.092 -41.590 1.00 55.25 101 ALA A O 1
ATOM 797 N N . THR A 1 102 ? 31.807 8.855 -42.932 1.00 54.28 102 THR A N 1
ATOM 798 C CA . THR A 1 102 ? 31.734 8.078 -44.173 1.00 54.28 102 THR A CA 1
ATOM 799 C C . THR A 1 102 ? 33.001 8.373 -44.973 1.00 54.28 102 THR A C 1
ATOM 801 O O . THR A 1 102 ? 33.318 9.529 -45.253 1.00 54.28 102 THR A O 1
ATOM 804 N N . TYR A 1 103 ? 33.776 7.343 -45.313 1.00 49.41 103 TYR A N 1
ATOM 805 C CA . TYR A 1 103 ? 34.954 7.510 -46.167 1.00 49.41 103 TYR A CA 1
ATOM 806 C C . TYR A 1 103 ? 34.516 7.836 -47.602 1.00 49.41 103 TYR A C 1
ATOM 808 O O . TYR A 1 103 ? 33.728 7.094 -48.191 1.00 49.41 103 TYR A O 1
ATOM 816 N N . GLY A 1 104 ? 35.014 8.951 -48.147 1.00 53.91 104 GLY A N 1
ATOM 817 C CA . GLY A 1 104 ? 34.830 9.330 -49.547 1.00 53.91 104 GLY A CA 1
ATOM 818 C C . GLY A 1 104 ? 35.626 8.431 -50.497 1.00 53.91 104 GLY A C 1
ATOM 819 O O . GLY A 1 104 ? 36.614 7.806 -50.107 1.00 53.91 104 GLY A O 1
ATOM 820 N N . GLN A 1 105 ? 35.200 8.375 -51.762 1.00 51.41 105 GLN A N 1
ATOM 821 C CA . GLN A 1 105 ? 35.798 7.580 -52.852 1.00 51.41 105 GLN A CA 1
ATOM 822 C C . GLN A 1 105 ? 37.264 7.967 -53.178 1.00 51.41 105 GLN A C 1
ATOM 824 O O . GLN A 1 105 ? 37.958 7.276 -53.915 1.00 51.41 105 GLN A O 1
ATOM 829 N N . ASP A 1 106 ? 37.734 9.056 -52.587 1.00 53.84 106 ASP A N 1
ATOM 830 C CA . ASP A 1 106 ? 39.047 9.690 -52.641 1.00 53.84 106 ASP A CA 1
ATOM 831 C C . ASP A 1 106 ? 39.905 9.423 -51.379 1.00 53.84 106 ASP A C 1
ATOM 833 O O . ASP A 1 106 ? 41.001 9.962 -51.239 1.00 53.84 106 ASP A O 1
ATOM 837 N N . GLY A 1 107 ? 39.437 8.571 -50.456 1.00 47.69 107 GLY A N 1
ATOM 838 C CA . GLY A 1 107 ? 40.190 8.146 -49.267 1.00 47.69 107 GLY A CA 1
ATOM 839 C C . GLY A 1 107 ? 40.216 9.163 -48.123 1.00 47.69 107 GLY A C 1
ATOM 840 O O . GLY A 1 107 ? 40.904 8.945 -47.126 1.00 47.69 107 GLY A O 1
ATOM 841 N N . THR A 1 108 ? 39.451 10.253 -48.221 1.00 48.28 108 THR A N 1
ATOM 842 C CA . THR A 1 108 ? 39.324 11.243 -47.146 1.00 48.28 108 THR A CA 1
ATOM 843 C C . THR A 1 108 ? 37.976 11.102 -46.430 1.00 48.28 108 THR A C 1
ATOM 845 O O . THR A 1 108 ? 36.923 10.949 -47.050 1.00 48.28 108 THR A O 1
ATOM 848 N N . SER A 1 109 ? 38.012 11.069 -45.093 1.00 40.41 109 SER A N 1
ATOM 849 C CA . SER A 1 109 ? 36.828 10.946 -44.231 1.00 40.41 109 SER A CA 1
ATOM 850 C C . SER A 1 109 ? 35.993 12.222 -44.306 1.00 40.41 109 SER A C 1
ATOM 852 O O . SER A 1 109 ? 36.490 13.296 -43.963 1.00 40.41 109 SER A O 1
ATOM 854 N N . ARG A 1 110 ? 34.723 12.117 -44.713 1.00 47.62 110 ARG A N 1
ATOM 855 C CA . ARG A 1 110 ? 33.753 13.213 -44.614 1.00 47.62 110 ARG A CA 1
ATOM 856 C C . ARG A 1 110 ? 32.597 12.756 -43.730 1.00 47.62 110 ARG A C 1
ATOM 858 O O . ARG A 1 110 ? 31.897 11.796 -44.046 1.00 47.62 110 ARG A O 1
ATOM 865 N N . ASP A 1 111 ? 32.420 13.442 -42.604 1.00 48.22 111 ASP A N 1
ATOM 866 C CA . ASP A 1 111 ? 31.284 13.229 -41.711 1.00 48.22 111 ASP A CA 1
ATOM 867 C C . ASP A 1 111 ? 29.969 13.535 -42.450 1.00 48.22 111 ASP A C 1
ATOM 869 O O . ASP A 1 111 ? 29.722 14.670 -42.857 1.00 48.22 111 ASP A O 1
ATOM 873 N N . ALA A 1 112 ? 29.130 12.520 -42.650 1.00 43.06 112 ALA A N 1
ATOM 874 C CA . ALA A 1 112 ? 27.811 12.624 -43.258 1.00 43.06 112 ALA A CA 1
ATOM 875 C C . ALA A 1 112 ? 26.830 11.664 -42.572 1.00 43.06 112 ALA A C 1
ATOM 877 O O . ALA A 1 112 ? 26.807 10.457 -42.821 1.00 43.06 112 ALA A O 1
ATOM 878 N N . ALA A 1 113 ? 26.013 12.230 -41.684 1.00 48.97 113 ALA A N 1
ATOM 879 C CA . ALA A 1 113 ? 24.929 11.553 -40.989 1.00 48.97 113 ALA A CA 1
ATOM 880 C C . ALA A 1 113 ? 23.862 11.094 -41.981 1.00 48.97 113 ALA A C 1
ATOM 882 O O . ALA A 1 113 ? 23.104 11.902 -42.514 1.00 48.97 113 ALA A O 1
ATOM 883 N N . SER A 1 114 ? 23.809 9.785 -42.235 1.00 44.16 114 SER A N 1
ATOM 884 C CA . SER A 1 114 ? 22.801 9.165 -43.094 1.00 44.16 114 SER A CA 1
ATOM 885 C C . SER A 1 114 ? 21.978 8.165 -42.288 1.00 44.16 114 SER A C 1
ATOM 887 O O . SER A 1 114 ? 22.469 7.131 -41.830 1.00 44.16 114 SER A O 1
ATOM 889 N N . GLY A 1 115 ? 20.716 8.536 -42.066 1.00 49.88 115 GLY A N 1
ATOM 890 C CA . GLY A 1 115 ? 19.744 7.806 -41.264 1.00 49.88 115 GLY A CA 1
ATOM 891 C C . GLY A 1 115 ? 19.509 6.388 -41.773 1.00 49.88 115 GLY A C 1
ATOM 892 O O . GLY A 1 115 ? 19.045 6.178 -42.892 1.00 49.88 115 GLY A O 1
ATOM 893 N N . LYS A 1 116 ? 19.777 5.403 -40.913 1.00 49.59 116 LYS A N 1
ATOM 894 C CA . LYS A 1 116 ? 19.337 4.024 -41.124 1.00 49.59 116 LYS A CA 1
ATOM 895 C C . LYS A 1 116 ? 18.019 3.789 -40.398 1.00 49.59 116 LYS A C 1
ATOM 897 O O . LYS A 1 116 ? 17.939 3.864 -39.175 1.00 49.59 116 LYS A O 1
ATOM 902 N N . ILE A 1 117 ? 16.989 3.506 -41.189 1.00 51.91 117 ILE A N 1
ATOM 903 C CA . ILE A 1 117 ? 15.673 3.049 -40.745 1.00 51.91 117 ILE A CA 1
ATOM 904 C C . ILE A 1 117 ? 15.857 1.646 -40.155 1.00 51.91 117 ILE A C 1
ATOM 906 O O . ILE A 1 117 ? 16.115 0.693 -40.888 1.00 51.91 117 ILE A O 1
ATOM 910 N N . TYR A 1 118 ? 15.755 1.514 -38.832 1.00 45.47 118 TYR A N 1
ATOM 911 C CA . TYR A 1 118 ? 15.693 0.206 -38.183 1.00 45.47 118 TYR A CA 1
ATOM 912 C C . TYR A 1 118 ? 14.238 -0.259 -38.148 1.00 45.47 118 TYR A C 1
ATOM 914 O O . TYR A 1 118 ? 13.395 0.326 -37.470 1.00 45.47 118 TYR A O 1
ATOM 922 N N . ASN A 1 119 ? 13.958 -1.309 -38.916 1.00 49.28 119 ASN A N 1
ATOM 923 C CA . ASN A 1 119 ? 12.678 -1.998 -38.943 1.00 49.28 119 ASN A CA 1
ATOM 924 C C . ASN A 1 119 ? 12.546 -2.820 -37.649 1.00 49.28 119 ASN A C 1
ATOM 926 O O . ASN A 1 119 ? 13.193 -3.856 -37.496 1.00 49.28 119 ASN A O 1
ATOM 930 N N . ILE A 1 120 ? 11.771 -2.319 -36.689 1.00 42.91 120 ILE A N 1
ATOM 931 C CA . ILE A 1 120 ? 11.418 -3.041 -35.462 1.00 42.91 120 ILE A CA 1
ATOM 932 C C . ILE A 1 120 ? 10.098 -3.761 -35.728 1.00 42.91 120 ILE A C 1
ATOM 934 O O . ILE A 1 120 ? 9.039 -3.135 -35.742 1.00 42.91 120 ILE A O 1
ATOM 938 N N . SER A 1 121 ? 10.176 -5.067 -35.982 1.00 42.62 121 SER A N 1
ATOM 939 C CA . SER A 1 121 ? 8.998 -5.932 -36.061 1.00 42.62 121 SER A CA 1
ATOM 940 C C . SER A 1 121 ? 8.338 -6.064 -34.685 1.00 42.62 121 SER A C 1
ATOM 942 O O . SER A 1 121 ? 9.028 -6.185 -33.670 1.00 42.62 121 SER A O 1
ATOM 944 N N . ILE A 1 122 ? 7.005 -5.987 -34.711 1.00 37.97 122 ILE A N 1
ATOM 945 C CA . ILE A 1 122 ? 6.046 -5.981 -33.591 1.00 37.97 122 ILE A CA 1
ATOM 946 C C . ILE A 1 122 ? 5.979 -7.344 -32.900 1.00 37.97 122 ILE A C 1
ATOM 948 O O . ILE A 1 122 ? 5.984 -8.362 -33.628 1.00 37.97 122 ILE A O 1
#